Protein AF-A0A822J490-F1 (afdb_monomer_lite)

pLDDT: mean 77.91, std 14.69, range [46.97, 93.0]

Structure (mmCIF, N/CA/C/O backbone):
data_AF-A0A822J490-F1
#
_entry.id   AF-A0A822J490-F1
#
loop_
_atom_site.group_PDB
_atom_site.id
_atom_site.type_symbol
_atom_site.label_atom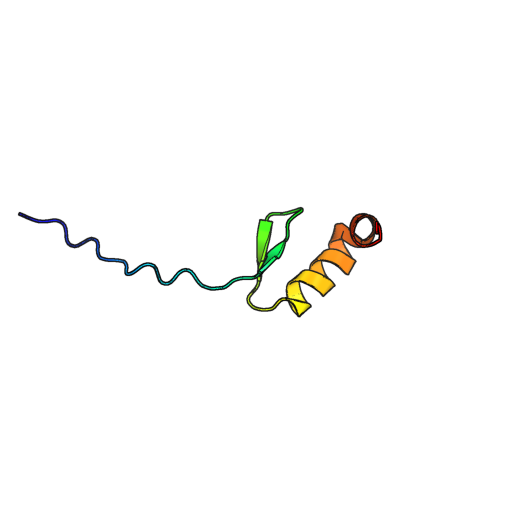_id
_atom_site.label_alt_id
_atom_site.label_comp_id
_atom_site.label_asym_id
_atom_site.label_entity_id
_atom_site.label_seq_id
_atom_site.pdbx_PDB_ins_code
_atom_site.Cartn_x
_atom_site.Cartn_y
_atom_site.Cartn_z
_atom_site.occupancy
_atom_site.B_iso_or_equiv
_atom_site.auth_seq_id
_atom_site.auth_comp_id
_atom_site.auth_asym_id
_atom_site.auth_atom_id
_atom_site.pdbx_PDB_model_num
ATOM 1 N N . MET A 1 1 ? 8.989 6.233 -42.967 1.00 50.44 1 MET A N 1
ATOM 2 C CA . MET A 1 1 ? 9.699 4.966 -42.685 1.00 50.44 1 MET A CA 1
ATOM 3 C C . MET A 1 1 ? 10.720 5.318 -41.614 1.00 50.44 1 MET A C 1
ATOM 5 O O . MET A 1 1 ? 11.538 6.169 -41.903 1.00 50.44 1 MET A O 1
ATOM 9 N N . THR A 1 2 ? 10.697 4.900 -40.359 1.00 46.97 2 THR A N 1
ATOM 10 C CA . THR A 1 2 ? 9.845 4.046 -39.521 1.00 46.97 2 THR A CA 1
ATOM 11 C C . THR A 1 2 ? 9.987 4.622 -38.106 1.00 46.97 2 THR A C 1
ATOM 13 O O . THR A 1 2 ? 11.088 5.022 -37.722 1.00 46.97 2 THR A O 1
ATOM 16 N N . SER A 1 3 ? 8.888 4.712 -37.360 1.00 56.66 3 SER A N 1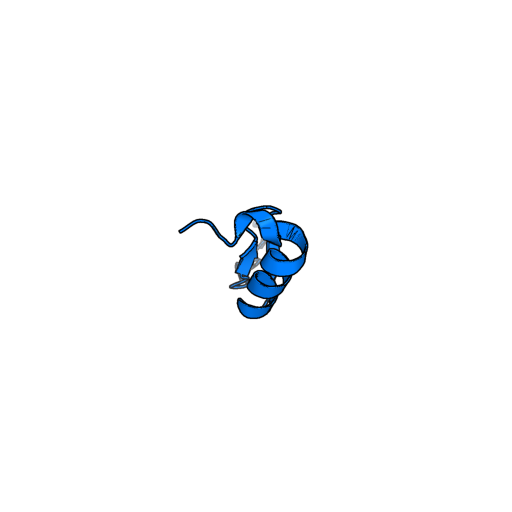
ATOM 17 C CA . SER A 1 3 ? 8.865 5.074 -35.940 1.00 56.66 3 SER A CA 1
ATOM 18 C C . SER A 1 3 ? 9.877 4.221 -35.172 1.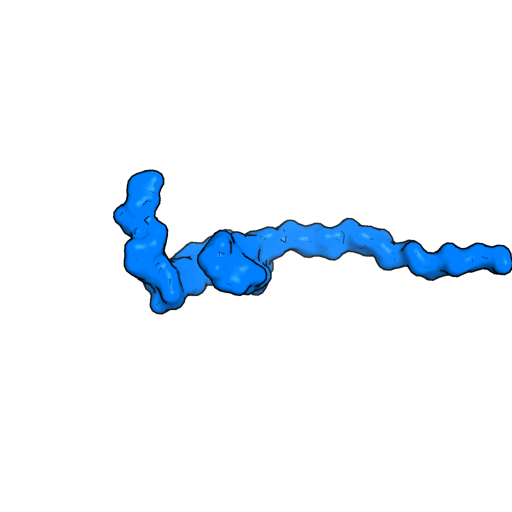00 56.66 3 SER A C 1
ATOM 20 O O . SER A 1 3 ? 9.792 2.997 -35.202 1.00 56.66 3 SER A O 1
ATOM 22 N N . ASN A 1 4 ? 10.857 4.849 -34.527 1.00 60.84 4 ASN A N 1
ATOM 23 C CA . ASN A 1 4 ? 11.756 4.183 -33.586 1.00 60.84 4 ASN A CA 1
ATOM 24 C C . ASN A 1 4 ? 11.308 4.528 -32.165 1.00 60.84 4 ASN A C 1
ATOM 26 O O . ASN A 1 4 ? 11.998 5.191 -31.406 1.00 60.84 4 ASN A O 1
ATOM 30 N N . GLU A 1 5 ? 10.108 4.082 -31.811 1.00 65.75 5 GLU A N 1
ATOM 31 C CA . GLU A 1 5 ? 9.691 4.019 -30.413 1.00 65.75 5 GLU A CA 1
ATOM 32 C C . GLU A 1 5 ? 10.210 2.700 -29.845 1.00 65.75 5 GLU A C 1
ATOM 34 O O . GLU A 1 5 ? 9.507 1.697 -29.765 1.00 65.75 5 GLU A O 1
ATOM 39 N N . GLY A 1 6 ? 11.507 2.688 -29.549 1.00 64.19 6 GLY A N 1
ATOM 40 C CA . GLY A 1 6 ? 12.172 1.618 -28.823 1.00 64.19 6 GLY A CA 1
ATOM 41 C C . GLY A 1 6 ? 12.409 2.051 -27.386 1.00 64.19 6 GLY A C 1
ATOM 42 O O . GLY A 1 6 ? 13.554 2.231 -26.989 1.00 64.19 6 GLY A O 1
ATOM 43 N N . THR A 1 7 ? 11.350 2.258 -26.602 1.00 64.94 7 THR A N 1
ATOM 44 C CA . THR A 1 7 ? 11.501 2.216 -25.146 1.00 64.94 7 THR A CA 1
ATOM 45 C C . THR A 1 7 ? 11.602 0.748 -24.768 1.00 64.94 7 THR A C 1
ATOM 47 O O . THR A 1 7 ? 10.610 0.052 -24.558 1.00 64.94 7 THR A O 1
ATOM 50 N N . GLU A 1 8 ? 12.836 0.249 -24.780 1.00 60.50 8 GLU A N 1
ATOM 51 C CA . GLU A 1 8 ? 13.195 -1.050 -24.231 1.00 60.50 8 GLU A CA 1
ATOM 52 C C . GLU A 1 8 ? 12.569 -1.146 -22.841 1.00 60.50 8 GLU A C 1
ATOM 54 O O . GLU A 1 8 ? 12.900 -0.372 -21.941 1.00 60.50 8 GLU A O 1
ATOM 59 N N . GLY A 1 9 ? 11.568 -2.023 -22.728 1.00 64.31 9 GLY A N 1
ATOM 60 C CA . GLY A 1 9 ? 10.702 -2.171 -21.569 1.00 64.31 9 GLY A CA 1
ATOM 61 C C . GLY A 1 9 ? 11.498 -2.630 -20.362 1.00 64.31 9 GLY A C 1
ATOM 62 O O . GLY A 1 9 ? 11.512 -3.808 -20.012 1.00 64.31 9 GLY A O 1
ATOM 63 N N . HIS A 1 10 ? 12.159 -1.685 -19.710 1.00 61.72 10 HIS A N 1
ATOM 64 C CA . HIS A 1 10 ? 12.768 -1.866 -18.414 1.00 61.72 10 HIS A CA 1
ATOM 65 C C . HIS A 1 10 ? 11.637 -1.807 -17.390 1.00 61.72 10 HIS A C 1
ATOM 67 O O . HIS A 1 10 ? 11.501 -0.823 -16.673 1.00 61.72 10 HIS A O 1
ATOM 73 N N . TYR A 1 11 ? 10.773 -2.829 -17.372 1.00 67.50 11 TYR A N 1
ATOM 74 C CA . TYR A 1 11 ? 9.768 -2.979 -16.324 1.00 67.50 11 TYR A CA 1
ATOM 75 C C . TYR A 1 11 ? 10.542 -3.077 -15.010 1.00 67.50 11 TYR A C 1
ATOM 77 O O . TYR A 1 11 ? 11.232 -4.085 -14.794 1.00 67.50 11 TYR A O 1
ATOM 85 N N . PRO A 1 12 ? 10.530 -2.040 -14.155 1.00 68.12 12 PRO A N 1
ATOM 86 C CA . PRO A 1 12 ? 11.207 -2.160 -12.885 1.00 68.12 12 PRO A CA 1
ATOM 87 C C . PRO A 1 12 ? 10.500 -3.298 -12.145 1.00 68.12 12 PRO A C 1
ATOM 89 O O . PRO A 1 12 ? 9.270 -3.375 -12.140 1.00 68.12 12 PRO A O 1
ATOM 92 N N . ARG A 1 13 ? 11.267 -4.238 -11.576 1.00 76.00 13 ARG A N 1
ATOM 93 C CA . ARG A 1 13 ? 10.716 -5.240 -10.654 1.00 76.00 13 ARG A CA 1
ATOM 94 C C . ARG A 1 13 ? 10.315 -4.512 -9.372 1.00 76.00 13 ARG A C 1
ATOM 96 O O . ARG A 1 13 ? 11.017 -4.579 -8.371 1.00 76.00 13 ARG A O 1
ATOM 103 N N . VAL A 1 14 ? 9.231 -3.751 -9.455 1.00 85.50 14 VAL A N 1
ATOM 104 C CA . VAL A 1 14 ? 8.599 -3.076 -8.332 1.00 85.50 14 VAL A CA 1
ATOM 105 C C . VAL A 1 14 ? 7.679 -4.055 -7.633 1.00 85.50 14 VAL A C 1
ATOM 107 O O . VAL A 1 14 ? 7.028 -4.901 -8.249 1.00 85.50 14 VAL A O 1
ATOM 110 N N . PHE A 1 15 ? 7.626 -3.927 -6.321 1.00 90.06 15 PHE A N 1
ATOM 111 C CA . PHE A 1 15 ? 6.648 -4.603 -5.500 1.00 90.06 15 PHE A CA 1
ATOM 112 C C . PHE A 1 15 ? 5.425 -3.695 -5.416 1.00 90.06 15 PHE A C 1
ATOM 114 O O . PHE A 1 15 ? 5.531 -2.525 -5.056 1.00 90.06 15 PHE A O 1
ATOM 121 N N . MET A 1 16 ? 4.263 -4.220 -5.786 1.00 90.81 16 MET A N 1
ATOM 122 C CA . MET A 1 16 ? 3.024 -3.454 -5.830 1.00 90.81 16 MET A CA 1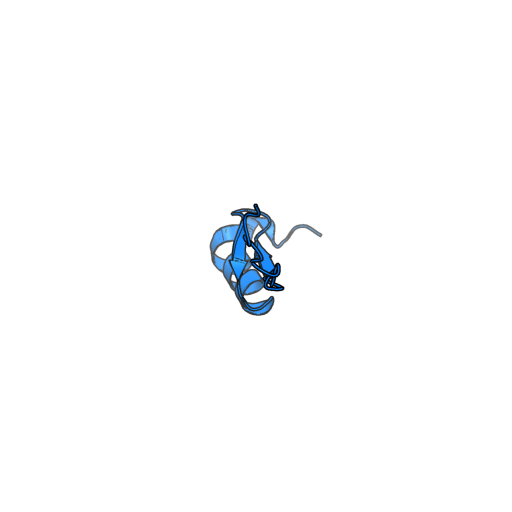
ATOM 123 C C . MET A 1 16 ? 2.105 -3.879 -4.687 1.00 90.81 16 MET A C 1
ATOM 125 O O . MET A 1 16 ? 1.893 -5.071 -4.467 1.00 90.81 16 MET A O 1
ATOM 129 N N . CYS A 1 17 ? 1.533 -2.909 -3.976 1.00 90.62 17 CYS A N 1
ATOM 130 C CA . CYS A 1 17 ? 0.490 -3.177 -2.993 1.00 90.62 17 CYS A CA 1
ATOM 131 C C . CYS A 1 17 ? -0.775 -3.685 -3.697 1.00 90.62 17 CYS A C 1
ATOM 133 O O . CYS A 1 17 ? -1.286 -3.039 -4.608 1.00 90.62 17 CYS A O 1
ATOM 135 N N . THR A 1 18 ? -1.327 -4.811 -3.265 1.00 87.56 18 THR A N 1
ATOM 136 C CA . THR A 1 18 ? -2.532 -5.394 -3.878 1.00 87.56 18 THR A CA 1
ATOM 137 C C . THR A 1 18 ? -3.807 -4.603 -3.578 1.00 87.56 18 THR A C 1
ATOM 139 O O . THR A 1 18 ? -4.745 -4.650 -4.372 1.00 87.56 18 THR A O 1
ATOM 142 N N . PHE A 1 19 ? -3.832 -3.837 -2.483 1.00 87.62 19 PHE A N 1
ATOM 143 C CA . PHE A 1 19 ? -4.995 -3.056 -2.051 1.00 87.62 19 PHE A CA 1
ATOM 144 C C . PHE A 1 19 ? -5.112 -1.716 -2.779 1.00 87.62 19 PHE A C 1
ATOM 146 O O . PHE A 1 19 ? -6.164 -1.391 -3.322 1.00 87.62 19 PHE A O 1
ATOM 153 N N . CYS A 1 20 ? -4.028 -0.937 -2.820 1.00 91.38 20 CYS A N 1
ATOM 154 C CA . CYS A 1 20 ? -4.032 0.407 -3.408 1.00 91.38 20 CYS A CA 1
ATOM 155 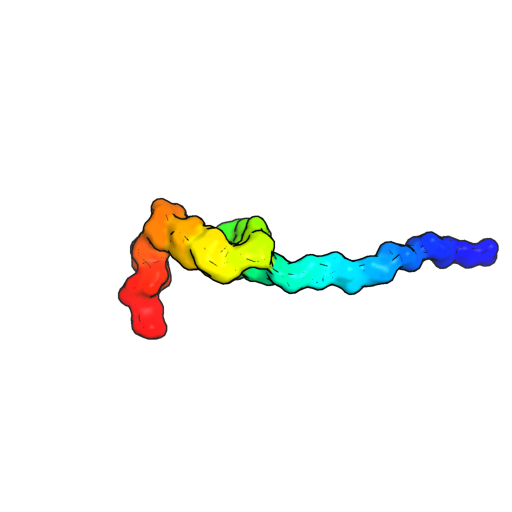C C . CYS A 1 20 ? -3.198 0.536 -4.691 1.00 91.38 20 CYS A C 1
ATOM 157 O O . CYS A 1 20 ? -3.112 1.626 -5.252 1.00 91.38 20 CYS A O 1
ATOM 159 N N . ARG A 1 21 ? -2.576 -0.556 -5.163 1.00 88.62 21 ARG A N 1
ATOM 160 C CA . ARG A 1 21 ? -1.721 -0.609 -6.368 1.00 88.62 21 ARG A CA 1
ATOM 161 C C . ARG A 1 21 ? -0.537 0.352 -6.361 1.00 88.62 21 ARG A C 1
ATOM 163 O O . ARG A 1 21 ? 0.020 0.658 -7.409 1.00 88.62 21 ARG A O 1
ATOM 170 N N . LYS A 1 22 ? -0.125 0.807 -5.179 1.00 90.81 22 LYS A N 1
ATOM 171 C CA . LYS A 1 22 ? 1.066 1.638 -5.030 1.00 90.81 22 LYS A CA 1
ATOM 172 C C . LYS A 1 22 ? 2.323 0.810 -5.286 1.00 90.81 22 LYS A C 1
ATOM 174 O O . LYS A 1 22 ? 2.432 -0.313 -4.796 1.00 90.81 22 LYS A O 1
ATOM 179 N N . GLU A 1 23 ? 3.243 1.373 -6.056 1.00 91.81 23 GLU A N 1
ATOM 180 C CA . GLU A 1 23 ? 4.510 0.752 -6.435 1.00 91.81 23 GLU A CA 1
ATOM 181 C C . GLU A 1 23 ? 5.610 1.109 -5.438 1.00 91.81 23 GLU A C 1
ATOM 183 O O . GLU A 1 23 ? 5.704 2.243 -4.961 1.00 91.81 23 GLU A O 1
ATOM 188 N N . PHE A 1 24 ? 6.451 0.129 -5.134 1.00 92.12 24 PHE A N 1
ATOM 189 C CA . PHE A 1 24 ? 7.568 0.255 -4.214 1.00 92.12 24 PHE A CA 1
ATOM 190 C C . PHE A 1 24 ? 8.792 -0.467 -4.775 1.00 92.12 24 PHE A C 1
ATOM 192 O O . PHE A 1 24 ? 8.688 -1.489 -5.448 1.00 92.12 24 PHE A O 1
ATOM 199 N N . GLU A 1 25 ? 9.973 0.038 -4.447 1.00 89.75 25 GLU A N 1
ATOM 200 C CA . GLU A 1 25 ? 11.257 -0.558 -4.834 1.00 89.75 25 GLU A CA 1
ATOM 201 C C . GLU A 1 25 ? 11.608 -1.827 -4.039 1.00 89.75 25 GLU A C 1
ATOM 203 O O . GLU A 1 25 ? 12.372 -2.668 -4.509 1.00 89.75 25 GLU A O 1
ATOM 208 N N . MET A 1 26 ? 11.033 -1.994 -2.844 1.00 90.75 26 MET A N 1
ATOM 209 C CA . MET A 1 26 ? 11.346 -3.089 -1.925 1.00 90.75 26 MET A CA 1
ATOM 210 C C . MET A 1 26 ? 10.091 -3.700 -1.307 1.00 90.75 26 MET A C 1
ATOM 212 O O . MET A 1 26 ? 9.138 -3.004 -0.958 1.00 90.75 26 MET A O 1
ATOM 216 N N . MET A 1 27 ? 10.137 -5.014 -1.079 1.00 89.12 27 MET A N 1
ATOM 217 C CA . MET A 1 27 ? 9.044 -5.765 -0.457 1.00 89.12 27 MET A CA 1
ATOM 218 C C . MET A 1 27 ? 8.808 -5.363 1.008 1.00 89.12 27 MET A C 1
ATOM 220 O O . MET A 1 27 ? 7.667 -5.329 1.455 1.00 89.12 27 MET A O 1
ATOM 224 N N . SER A 1 28 ? 9.864 -4.990 1.742 1.00 91.38 28 SER A N 1
ATOM 225 C CA . SER A 1 28 ? 9.761 -4.463 3.112 1.00 91.38 28 SER A CA 1
ATOM 226 C C . SER A 1 28 ? 8.971 -3.156 3.169 1.00 91.38 28 SER A C 1
ATOM 228 O O . SER A 1 28 ? 8.166 -2.969 4.077 1.00 91.38 28 SER A O 1
ATOM 230 N N . SER A 1 29 ? 9.144 -2.278 2.177 1.00 92.75 29 SER A N 1
ATOM 231 C CA . SER A 1 29 ? 8.377 -1.038 2.056 1.00 92.75 29 SER A CA 1
ATOM 232 C C . SER A 1 29 ? 6.901 -1.316 1.794 1.00 92.75 29 SER A C 1
ATOM 234 O O . SER A 1 29 ? 6.059 -0.672 2.415 1.00 92.75 29 SER A O 1
ATOM 236 N N . VAL A 1 30 ? 6.580 -2.303 0.945 1.00 92.62 30 VAL A N 1
ATOM 237 C CA . VAL A 1 30 ? 5.190 -2.751 0.746 1.00 92.62 30 VAL A CA 1
ATOM 238 C C . VAL A 1 30 ? 4.615 -3.306 2.041 1.00 92.62 30 VAL A C 1
ATOM 240 O O . VAL A 1 30 ? 3.502 -2.950 2.401 1.00 92.62 30 VAL A O 1
ATOM 243 N N . PHE A 1 31 ? 5.369 -4.131 2.766 1.00 90.06 31 PHE A N 1
ATOM 244 C CA . PHE A 1 31 ? 4.903 -4.745 4.006 1.00 90.06 31 PHE A CA 1
ATOM 245 C C . PHE A 1 31 ? 4.623 -3.708 5.100 1.00 90.06 31 PHE A C 1
ATOM 247 O O . PHE A 1 31 ? 3.564 -3.749 5.719 1.00 90.06 31 PHE A O 1
ATOM 254 N N . SER A 1 32 ? 5.522 -2.738 5.303 1.00 92.62 32 SER A N 1
ATOM 255 C CA . SER A 1 32 ? 5.285 -1.624 6.230 1.00 92.62 32 SER A CA 1
ATOM 256 C C . SER A 1 32 ? 4.097 -0.773 5.790 1.00 92.62 32 SER A C 1
ATOM 258 O O . SER A 1 32 ? 3.233 -0.469 6.601 1.00 92.62 32 SER A O 1
ATOM 260 N N . HIS A 1 33 ? 3.996 -0.462 4.496 1.00 93.00 33 HIS A N 1
ATOM 261 C CA . HIS A 1 33 ? 2.855 0.256 3.935 1.00 93.00 33 HIS A CA 1
ATOM 262 C C . HIS A 1 33 ? 1.528 -0.478 4.176 1.00 93.00 33 HIS A C 1
ATOM 264 O O . HIS A 1 33 ? 0.555 0.139 4.600 1.00 93.00 33 HIS A O 1
ATOM 270 N N . MET A 1 34 ? 1.493 -1.788 3.922 1.00 91.38 34 MET A N 1
ATOM 271 C CA . MET A 1 34 ? 0.326 -2.625 4.178 1.00 91.38 34 MET A CA 1
ATOM 272 C C . MET A 1 34 ? 0.015 -2.656 5.665 1.00 91.38 34 MET A C 1
ATOM 274 O O . MET A 1 34 ? -1.134 -2.512 6.031 1.00 91.38 34 MET A O 1
ATOM 278 N N . LYS A 1 35 ? 1.015 -2.756 6.536 1.00 88.44 35 LYS A N 1
ATOM 279 C CA . LYS A 1 35 ? 0.790 -2.718 7.979 1.00 88.44 35 LYS A CA 1
ATOM 280 C C . LYS A 1 35 ? 0.267 -1.364 8.469 1.00 88.44 35 LYS A C 1
ATOM 282 O O . LYS A 1 35 ? -0.523 -1.334 9.389 1.00 88.44 35 LYS A O 1
ATOM 287 N N . GLU A 1 36 ? 0.688 -0.240 7.901 1.00 90.44 36 GLU A N 1
ATOM 288 C CA . GLU A 1 36 ? 0.244 1.080 8.381 1.00 90.44 36 GLU A CA 1
ATOM 289 C C . GLU A 1 36 ? -1.094 1.523 7.778 1.00 90.44 36 GLU A C 1
ATOM 291 O O . GLU A 1 36 ? -1.897 2.160 8.456 1.00 90.44 36 GLU A O 1
ATOM 296 N N . LEU A 1 37 ? -1.336 1.207 6.502 1.00 89.50 37 LEU A N 1
ATOM 297 C CA . LEU A 1 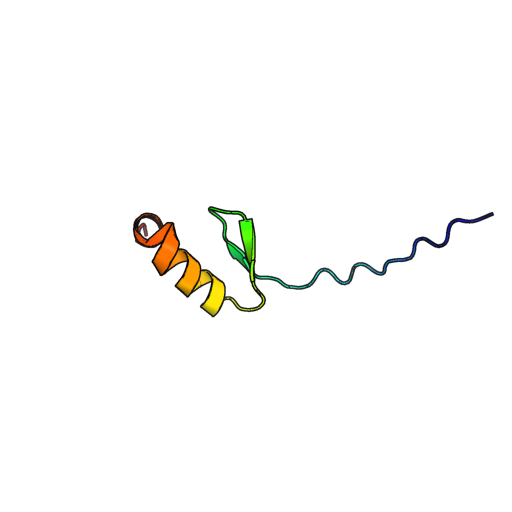37 ? -2.503 1.687 5.751 1.00 89.50 37 LEU A CA 1
ATOM 298 C C . LEU A 1 37 ? -3.550 0.603 5.475 1.00 89.50 37 LEU A C 1
ATOM 300 O O . LEU A 1 37 ? -4.699 0.929 5.181 1.00 89.50 37 LEU A O 1
ATOM 304 N N . HIS A 1 38 ? -3.167 -0.665 5.586 1.00 88.44 38 HIS A N 1
ATOM 305 C CA . HIS A 1 38 ? -4.005 -1.848 5.372 1.00 88.44 38 HIS A CA 1
ATOM 306 C C . HIS A 1 38 ? -3.864 -2.838 6.549 1.00 88.44 38 HIS A C 1
ATOM 308 O O . HIS A 1 38 ? -3.971 -4.046 6.357 1.00 88.44 38 HIS A O 1
ATOM 314 N N . ASP A 1 39 ? -3.574 -2.337 7.766 1.00 75.56 39 ASP A N 1
ATOM 315 C CA . ASP A 1 39 ? -3.307 -3.143 8.979 1.00 75.56 39 ASP A CA 1
ATOM 316 C C . ASP A 1 39 ? -4.386 -4.210 9.207 1.00 75.56 39 ASP A C 1
ATOM 318 O O . ASP A 1 39 ? -4.100 -5.356 9.552 1.00 75.56 39 ASP A O 1
ATOM 322 N N . SER A 1 40 ? -5.639 -3.831 8.933 1.00 67.50 40 SER A N 1
ATOM 323 C CA . SER A 1 40 ? -6.816 -4.687 9.065 1.00 67.50 40 SER A CA 1
ATOM 324 C C . SER A 1 40 ? -6.805 -5.888 8.113 1.00 67.50 40 SER A C 1
ATOM 326 O O . SER A 1 40 ? -7.453 -6.891 8.407 1.00 67.50 40 SER A O 1
ATOM 328 N N . ASP A 1 41 ? -6.092 -5.800 6.991 1.00 61.75 41 ASP A N 1
ATOM 329 C CA . ASP A 1 41 ? -6.120 -6.780 5.906 1.00 61.75 41 ASP A CA 1
ATOM 330 C C . ASP A 1 41 ? -4.876 -7.691 5.879 1.00 61.75 41 ASP A C 1
ATOM 332 O O . ASP A 1 41 ? -4.885 -8.726 5.217 1.00 61.75 41 ASP A O 1
ATOM 336 N N . LEU A 1 42 ? -3.808 -7.366 6.623 1.00 64.50 42 LEU A N 1
ATOM 337 C CA . LEU A 1 42 ? -2.571 -8.169 6.673 1.00 64.50 42 LEU A CA 1
ATOM 338 C C . LEU A 1 42 ? -2.684 -9.403 7.597 1.00 64.50 42 LEU A C 1
ATOM 340 O O . LEU A 1 42 ? -1.783 -10.239 7.640 1.00 64.50 42 LEU A O 1
ATOM 344 N N . ARG A 1 43 ? -3.779 -9.512 8.361 1.00 62.09 43 ARG A N 1
ATOM 345 C CA . ARG A 1 43 ? -3.972 -10.512 9.426 1.00 62.09 43 ARG A CA 1
ATOM 346 C C . ARG A 1 43 ? -4.978 -11.621 9.084 1.00 62.09 43 ARG A C 1
ATOM 348 O O . ARG A 1 43 ? -5.502 -12.239 10.008 1.00 62.09 43 ARG A O 1
ATOM 355 N N . SER A 1 44 ? -5.256 -11.865 7.803 1.00 55.66 44 SER A N 1
ATOM 356 C CA . SER A 1 44 ? -6.015 -13.044 7.357 1.00 55.66 44 SER A CA 1
ATOM 357 C C . SER A 1 44 ? -5.094 -14.025 6.628 1.00 55.66 44 SER A C 1
ATOM 359 O O . SER A 1 44 ? -4.697 -13.755 5.501 1.00 55.66 44 SER A O 1
ATOM 361 N N . GLU A 1 45 ? -4.760 -15.089 7.370 1.00 53.81 45 GLU A N 1
ATOM 362 C CA . GLU A 1 45 ? -4.276 -16.445 7.013 1.00 53.81 45 GLU A CA 1
ATOM 363 C C . GLU A 1 45 ? -3.366 -16.668 5.793 1.00 53.81 45 GLU A C 1
ATOM 365 O O . GLU A 1 45 ? -3.824 -16.557 4.635 1.00 53.81 45 GLU A O 1
#

Secondary structure (DSSP, 8-state):
--------------EE-TTT--EESSHHHHHHHHHHHSTTTTT--

Radius of gyration: 16.26 Å; chains: 1; bounding box: 20×22×52 Å

Foldseek 3Di:
DDDPPPPPPPPQPWDAAPPPRDTHNDPVVSVVCCCVVVVVPVPDD

Sequence (45 aa):
MTSNEGTEGHYPRVFMCTFCRKEFEMMSSVFSHMKELHDSDLRSE